Protein AF-A0A8S3S9W7-F1 (afdb_monomer)

Structure (mmCIF, N/CA/C/O backbone):
data_AF-A0A8S3S9W7-F1
#
_entry.id   AF-A0A8S3S9W7-F1
#
loop_
_atom_site.group_PDB
_atom_site.id
_atom_site.type_symbol
_atom_site.label_atom_id
_atom_site.label_alt_id
_atom_site.label_comp_id
_atom_site.label_asym_id
_atom_site.label_entity_id
_atom_site.label_seq_id
_atom_site.pdbx_PDB_ins_code
_atom_site.Cartn_x
_atom_site.Cartn_y
_atom_site.Cartn_z
_atom_site.occupancy
_atom_site.B_iso_or_equiv
_atom_site.auth_seq_id
_atom_site.auth_comp_id
_atom_site.auth_asym_id
_atom_site.auth_atom_id
_atom_site.pdbx_PDB_model_num
ATOM 1 N N . MET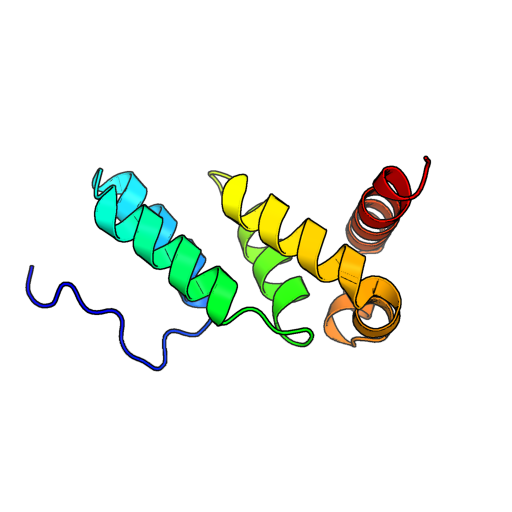 A 1 1 ? 15.311 -9.595 -21.723 1.00 53.75 1 MET A N 1
ATOM 2 C CA . MET A 1 1 ? 14.051 -8.968 -21.275 1.00 53.75 1 MET A CA 1
ATOM 3 C C . MET A 1 1 ? 12.911 -9.524 -22.115 1.00 53.75 1 MET A C 1
ATOM 5 O O . MET A 1 1 ? 12.717 -9.049 -23.222 1.00 53.75 1 MET A O 1
ATOM 9 N N . TYR A 1 2 ? 12.222 -10.569 -21.657 1.00 53.94 2 TYR A N 1
ATOM 10 C CA . TYR A 1 2 ? 11.073 -11.135 -22.370 1.00 53.94 2 TYR A CA 1
ATOM 11 C C . TYR A 1 2 ? 9.896 -11.253 -21.402 1.00 53.94 2 TYR A C 1
ATOM 13 O O . TYR A 1 2 ? 10.095 -11.648 -20.261 1.00 53.94 2 TYR A O 1
ATOM 21 N N . THR A 1 3 ? 8.713 -10.893 -21.910 1.00 49.41 3 THR A N 1
ATOM 22 C CA . THR A 1 3 ? 7.386 -10.796 -21.272 1.00 49.41 3 THR A CA 1
ATOM 23 C C . THR A 1 3 ? 7.127 -9.523 -20.451 1.00 49.41 3 THR A C 1
ATOM 25 O O . THR A 1 3 ? 7.256 -9.512 -19.234 1.00 49.41 3 THR A O 1
ATOM 28 N N . ASN A 1 4 ? 6.643 -8.463 -21.118 1.00 52.97 4 ASN A N 1
ATOM 29 C CA . ASN A 1 4 ? 5.925 -7.313 -20.525 1.00 52.97 4 ASN A CA 1
ATOM 30 C C . ASN A 1 4 ? 4.572 -7.736 -19.897 1.00 52.97 4 ASN A C 1
ATOM 32 O O . ASN A 1 4 ? 3.540 -7.113 -20.129 1.00 52.97 4 ASN A O 1
ATOM 36 N N . LYS A 1 5 ? 4.534 -8.856 -19.175 1.00 50.47 5 LYS A N 1
ATOM 37 C CA . LYS A 1 5 ? 3.325 -9.402 -18.559 1.00 50.47 5 LYS A CA 1
ATOM 38 C C . LYS A 1 5 ? 3.644 -9.741 -17.113 1.00 50.47 5 LYS A C 1
ATOM 40 O O . LYS A 1 5 ? 4.527 -10.559 -16.861 1.00 50.47 5 LYS A O 1
ATOM 45 N N . LEU A 1 6 ? 2.940 -9.102 -16.183 1.00 53.88 6 LEU A N 1
ATOM 46 C CA . LEU A 1 6 ? 2.952 -9.526 -14.789 1.00 53.88 6 LEU A CA 1
ATOM 47 C C . LEU A 1 6 ? 2.164 -10.842 -14.682 1.00 53.88 6 LEU A C 1
ATOM 49 O O . LEU A 1 6 ? 1.117 -10.973 -15.320 1.00 53.88 6 LEU A O 1
ATOM 53 N N . PRO A 1 7 ? 2.667 -11.852 -13.954 1.00 54.12 7 PRO A N 1
ATOM 54 C CA . PRO A 1 7 ? 1.915 -13.077 -13.723 1.00 54.12 7 PRO A CA 1
ATOM 55 C C . PRO A 1 7 ? 0.603 -12.758 -12.990 1.00 54.12 7 PRO A C 1
ATOM 57 O O . PRO A 1 7 ? 0.591 -11.957 -12.062 1.00 54.12 7 PRO A O 1
ATOM 60 N N . GLN A 1 8 ? -0.493 -13.424 -13.374 1.00 49.28 8 GLN A N 1
ATOM 61 C CA . GLN A 1 8 ? -1.845 -13.219 -12.813 1.00 49.28 8 GLN A CA 1
ATOM 62 C C . GLN A 1 8 ? -1.945 -13.466 -11.293 1.00 49.28 8 GLN A C 1
ATOM 64 O O . GLN A 1 8 ? -2.930 -13.087 -10.676 1.00 49.28 8 GLN A O 1
ATOM 69 N N . ASN A 1 9 ? -0.906 -14.052 -10.689 1.00 50.00 9 ASN A N 1
ATOM 70 C CA . ASN A 1 9 ? -0.763 -14.268 -9.249 1.00 50.00 9 ASN A CA 1
ATOM 71 C C . ASN A 1 9 ? 0.311 -13.361 -8.628 1.00 50.00 9 ASN A C 1
ATOM 73 O O . ASN A 1 9 ? 0.988 -13.756 -7.676 1.00 50.00 9 ASN A O 1
ATOM 77 N N . CYS A 1 10 ? 0.533 -12.166 -9.179 1.00 53.19 10 CYS A N 1
ATOM 78 C CA . CYS A 1 10 ? 1.336 -11.155 -8.506 1.00 53.19 10 CYS A CA 1
ATOM 79 C C . CYS A 1 10 ? 0.647 -10.791 -7.188 1.00 53.19 10 CYS A C 1
ATOM 81 O O . CYS A 1 10 ? -0.300 -10.012 -7.160 1.00 53.19 10 CYS A O 1
ATOM 83 N N . GLN A 1 11 ? 1.131 -11.382 -6.093 1.00 62.84 11 GLN A N 1
ATOM 84 C CA . GLN A 1 11 ? 0.724 -11.015 -4.743 1.00 62.84 11 GLN A CA 1
ATOM 85 C C . GLN A 1 11 ? 0.856 -9.496 -4.604 1.00 62.84 11 GLN A C 1
ATOM 87 O O . GLN A 1 11 ? 1.860 -8.921 -5.033 1.00 62.84 11 GLN A O 1
ATOM 92 N N . SER A 1 12 ? -0.145 -8.847 -4.014 1.00 66.06 12 SER A N 1
ATOM 93 C CA . SER A 1 12 ? -0.192 -7.389 -3.850 1.00 66.06 12 SER A CA 1
ATOM 94 C C . SER A 1 12 ? 1.064 -6.829 -3.161 1.00 66.06 12 SER A C 1
ATOM 96 O O . SER A 1 12 ? 1.483 -5.719 -3.460 1.00 66.06 12 SER A O 1
ATOM 98 N N . GLN A 1 13 ? 1.751 -7.638 -2.349 1.00 69.38 13 GLN A N 1
ATOM 99 C CA . GLN A 1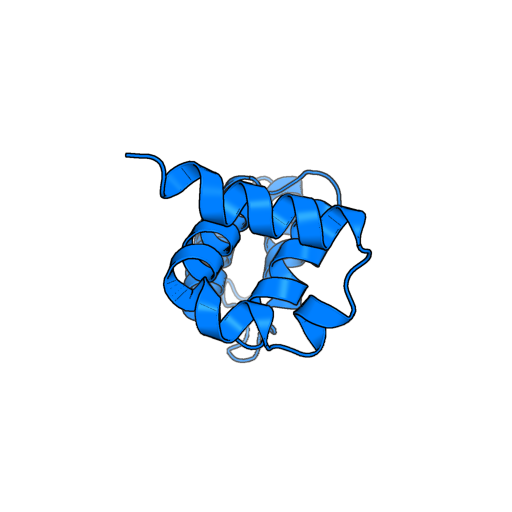 13 ? 3.042 -7.334 -1.711 1.00 69.38 13 GLN A CA 1
ATOM 100 C C . GLN A 1 13 ? 4.245 -7.260 -2.686 1.00 69.38 13 GLN A C 1
ATOM 102 O O . GLN A 1 13 ? 5.269 -6.634 -2.403 1.00 69.38 13 GLN A O 1
ATOM 107 N N . ILE A 1 14 ? 4.167 -7.899 -3.858 1.00 77.19 14 ILE A N 1
ATOM 108 C CA . ILE A 1 14 ? 5.239 -7.917 -4.870 1.00 77.19 14 ILE A CA 1
ATOM 109 C C . ILE A 1 14 ? 5.164 -6.678 -5.769 1.00 77.19 14 ILE A C 1
ATOM 111 O O . ILE A 1 14 ? 6.195 -6.190 -6.235 1.00 77.19 14 ILE A O 1
ATOM 115 N N . LEU A 1 15 ? 3.969 -6.129 -5.989 1.00 80.19 15 LEU A N 1
ATOM 116 C CA . LEU A 1 15 ? 3.751 -4.990 -6.884 1.00 80.19 15 LEU A CA 1
ATOM 117 C C . LEU A 1 15 ? 4.506 -3.712 -6.453 1.00 80.19 15 LEU A C 1
ATOM 119 O O . LEU A 1 15 ? 5.116 -3.088 -7.323 1.00 80.19 15 LEU A O 1
ATOM 123 N N . PRO A 1 16 ? 4.623 -3.362 -5.153 1.00 80.06 16 PRO A N 1
ATOM 124 C CA . PRO A 1 16 ? 5.518 -2.294 -4.702 1.00 80.06 16 PRO A CA 1
ATOM 125 C C . PRO A 1 16 ? 6.993 -2.543 -5.060 1.00 80.06 16 PRO A C 1
ATOM 127 O O . PRO A 1 16 ? 7.717 -1.618 -5.430 1.00 80.06 16 PRO A O 1
ATOM 130 N N . LYS A 1 17 ? 7.461 -3.798 -5.004 1.00 81.44 17 LYS A N 1
ATOM 131 C CA . LYS A 1 17 ? 8.842 -4.166 -5.379 1.00 81.44 17 LYS A CA 1
ATOM 132 C C . LYS A 1 17 ? 9.058 -4.070 -6.888 1.00 81.44 17 LYS A C 1
ATOM 134 O O . LYS A 1 17 ? 10.102 -3.584 -7.327 1.00 81.44 17 LYS A O 1
ATOM 139 N N . VAL A 1 18 ? 8.068 -4.487 -7.676 1.00 82.19 18 VAL A N 1
ATOM 140 C CA . VAL A 1 18 ? 8.059 -4.312 -9.135 1.00 82.19 18 VAL A CA 1
ATOM 141 C C . VAL A 1 18 ? 8.106 -2.831 -9.480 1.00 82.19 18 VAL A C 1
ATOM 143 O O . VAL A 1 18 ? 8.922 -2.446 -10.310 1.00 82.19 18 VAL A O 1
ATOM 146 N N . TRP A 1 19 ? 7.316 -1.998 -8.800 1.00 86.94 19 TRP A N 1
ATOM 147 C CA . TRP A 1 19 ? 7.327 -0.553 -9.008 1.00 86.94 19 TRP A CA 1
ATOM 1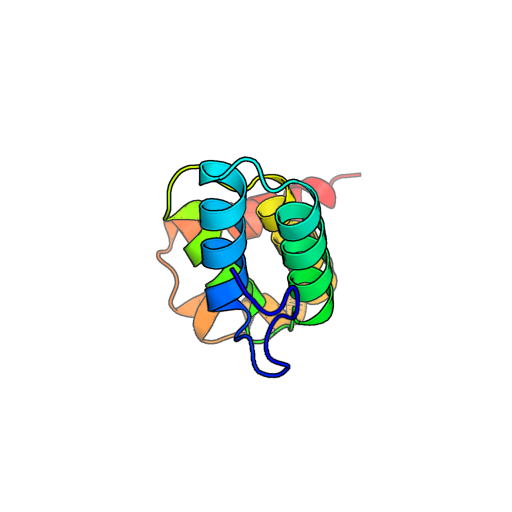48 C C . TRP A 1 19 ? 8.710 0.050 -8.744 1.00 86.94 19 TRP A C 1
ATOM 150 O O . TRP A 1 19 ? 9.241 0.743 -9.606 1.00 86.94 19 TRP A O 1
ATOM 160 N N . ARG A 1 20 ? 9.352 -0.276 -7.612 1.00 83.50 20 ARG A N 1
ATOM 161 C CA . ARG A 1 20 ? 10.709 0.221 -7.295 1.00 83.50 20 ARG A CA 1
ATOM 162 C C . ARG A 1 20 ? 11.752 -0.260 -8.302 1.00 83.50 20 ARG A C 1
ATOM 164 O O . ARG A 1 20 ? 12.675 0.470 -8.650 1.00 83.50 20 ARG A O 1
ATOM 171 N N . THR A 1 21 ? 11.606 -1.491 -8.784 1.00 84.31 21 THR A N 1
ATOM 172 C CA . THR A 1 21 ? 12.489 -2.035 -9.821 1.00 84.31 21 THR A CA 1
ATOM 173 C C . THR A 1 21 ? 12.276 -1.298 -11.142 1.00 84.31 21 THR A C 1
ATOM 175 O O . THR A 1 21 ? 13.244 -0.886 -11.772 1.00 84.31 21 THR A O 1
ATOM 178 N N . ALA A 1 22 ? 11.024 -1.065 -11.535 1.00 85.69 22 ALA A N 1
ATOM 179 C CA . ALA A 1 22 ? 10.679 -0.291 -12.719 1.00 85.69 22 ALA A CA 1
ATOM 180 C C . ALA A 1 22 ? 11.214 1.143 -12.633 1.00 85.69 22 ALA A C 1
ATOM 182 O O . ALA A 1 22 ? 11.750 1.641 -13.617 1.00 85.69 22 ALA A O 1
ATOM 183 N N . ASP A 1 23 ? 11.141 1.772 -11.460 1.00 85.31 23 ASP A N 1
ATOM 184 C CA . ASP A 1 23 ? 11.705 3.100 -11.228 1.00 85.31 23 ASP A CA 1
ATOM 185 C C . ASP A 1 23 ? 13.228 3.118 -11.388 1.00 85.31 23 ASP A C 1
ATOM 187 O O . ASP A 1 23 ? 13.764 3.940 -12.126 1.00 85.31 23 ASP A O 1
ATOM 191 N N . ARG A 1 24 ? 13.923 2.128 -10.815 1.00 86.19 24 ARG A N 1
ATOM 192 C CA . ARG A 1 24 ? 15.380 1.978 -10.950 1.00 86.19 24 ARG A CA 1
ATOM 193 C C . ARG A 1 24 ? 15.847 1.831 -12.404 1.00 86.19 24 ARG A C 1
ATOM 195 O O . ARG A 1 24 ? 16.962 2.235 -12.721 1.00 86.19 24 ARG A O 1
ATOM 202 N N . PHE A 1 25 ? 15.032 1.226 -13.265 1.00 86.94 25 PHE A N 1
ATOM 203 C CA . PHE A 1 25 ? 15.333 1.035 -14.688 1.00 86.94 25 PHE A CA 1
ATOM 204 C C . PHE A 1 25 ? 14.648 2.069 -15.600 1.00 86.94 25 PHE A C 1
ATOM 206 O O . PHE A 1 25 ? 14.681 1.904 -16.818 1.00 86.94 25 PHE A O 1
ATOM 213 N N . SER A 1 26 ? 14.026 3.113 -15.036 1.00 85.50 26 SER A N 1
ATOM 214 C CA . SER A 1 26 ? 13.270 4.140 -15.771 1.00 85.50 26 SER A CA 1
ATOM 215 C C . SER A 1 26 ? 12.208 3.563 -16.723 1.00 85.50 26 SER A C 1
ATOM 217 O O . SER A 1 26 ? 12.004 4.043 -17.835 1.00 85.50 26 SER A O 1
ATOM 219 N N . LEU A 1 27 ? 11.527 2.497 -16.295 1.00 85.88 27 LEU A N 1
ATOM 220 C CA . LEU A 1 27 ? 10.464 1.823 -17.042 1.00 85.88 27 LEU A CA 1
ATOM 221 C C . LEU A 1 27 ? 9.093 2.400 -16.659 1.00 85.88 27 LEU A C 1
ATOM 223 O O . LEU A 1 27 ? 8.324 1.783 -15.918 1.00 85.88 27 LEU A O 1
ATOM 227 N N . ASP A 1 28 ? 8.764 3.583 -17.175 1.00 83.94 28 ASP A N 1
ATOM 228 C CA . ASP A 1 28 ? 7.546 4.323 -16.796 1.00 83.94 28 ASP A CA 1
ATOM 229 C C . ASP A 1 28 ? 6.233 3.577 -17.091 1.00 83.94 28 ASP A C 1
ATOM 231 O O . ASP A 1 28 ? 5.279 3.638 -16.307 1.00 83.94 28 ASP A O 1
ATOM 235 N N . GLY A 1 29 ? 6.196 2.794 -18.173 1.00 82.81 29 GLY A N 1
ATOM 236 C CA . GLY A 1 29 ? 5.045 1.942 -18.490 1.00 82.81 29 GLY A CA 1
ATOM 237 C C . GLY A 1 29 ? 4.814 0.853 -17.440 1.00 82.81 29 GLY A C 1
ATOM 238 O O . GLY A 1 29 ? 3.678 0.597 -17.048 1.00 82.81 29 GLY A O 1
ATOM 239 N N . LEU A 1 30 ? 5.892 0.259 -16.919 1.00 82.62 30 LEU A N 1
ATOM 240 C CA . LEU A 1 30 ? 5.809 -0.783 -15.896 1.00 82.62 30 LEU A CA 1
ATOM 241 C C . LEU A 1 30 ? 5.462 -0.199 -14.519 1.00 82.62 30 LEU A C 1
ATOM 243 O O . LEU A 1 30 ? 4.729 -0.835 -13.767 1.00 82.62 30 LEU A O 1
ATOM 247 N N . LYS A 1 31 ? 5.912 1.027 -14.214 1.00 83.81 31 LYS A N 1
ATOM 248 C CA . LYS A 1 31 ? 5.478 1.770 -13.017 1.00 83.81 31 LYS A CA 1
ATOM 249 C C . LYS A 1 31 ? 3.967 1.987 -13.010 1.00 83.81 31 LYS A C 1
ATOM 251 O O . LYS A 1 31 ? 3.306 1.687 -12.019 1.00 83.81 31 LYS A O 1
ATOM 256 N N . SER A 1 32 ? 3.427 2.470 -14.127 1.00 83.88 32 SER A N 1
ATOM 257 C CA . SER A 1 32 ? 1.992 2.743 -14.268 1.00 83.88 32 SER A CA 1
ATOM 258 C C . SER A 1 32 ? 1.165 1.460 -14.169 1.00 83.88 32 SER A C 1
ATOM 260 O O . SER A 1 32 ? 0.159 1.421 -13.465 1.00 83.88 32 SER A O 1
ATOM 262 N N . LEU A 1 33 ? 1.636 0.384 -14.806 1.00 83.62 33 LEU A N 1
ATOM 263 C CA . LEU A 1 33 ? 0.982 -0.922 -14.770 1.00 83.62 33 LEU A CA 1
ATOM 264 C C . LEU A 1 33 ? 1.006 -1.524 -13.357 1.00 83.62 33 LEU A C 1
ATOM 266 O O . LEU A 1 33 ? -0.016 -2.007 -12.889 1.00 83.62 33 LEU A O 1
ATOM 270 N N . ALA A 1 34 ? 2.125 -1.422 -12.634 1.00 84.12 34 ALA A N 1
ATOM 271 C CA . ALA A 1 34 ? 2.216 -1.898 -11.253 1.00 84.12 34 ALA A CA 1
ATOM 272 C C . ALA A 1 34 ? 1.255 -1.158 -10.305 1.00 84.12 34 ALA A C 1
ATOM 274 O O . ALA A 1 34 ? 0.671 -1.792 -9.431 1.00 84.12 34 ALA A O 1
ATOM 275 N N . ILE A 1 35 ? 1.061 0.156 -10.485 1.00 85.00 35 ILE A N 1
ATOM 276 C CA . ILE A 1 35 ? 0.072 0.925 -9.708 1.00 85.00 35 ILE A CA 1
ATOM 277 C C . ILE A 1 35 ? -1.349 0.474 -10.050 1.00 85.00 35 ILE A C 1
ATOM 279 O O . ILE A 1 35 ? -2.140 0.232 -9.142 1.00 85.00 35 ILE A O 1
ATOM 283 N N . PHE A 1 36 ? -1.667 0.348 -11.340 1.00 85.44 36 PHE A N 1
ATOM 284 C CA . PHE A 1 36 ? -2.993 -0.061 -11.799 1.00 85.44 36 PHE A CA 1
ATOM 285 C C . PHE A 1 36 ? -3.368 -1.453 -11.273 1.00 85.44 36 PHE A C 1
ATOM 287 O O . PHE A 1 36 ? -4.405 -1.620 -10.631 1.00 85.44 36 PHE A O 1
ATOM 294 N N . GLU A 1 37 ? -2.478 -2.429 -11.445 1.00 84.19 37 GLU A N 1
ATOM 295 C CA . GLU A 1 37 ? -2.678 -3.786 -10.934 1.00 84.19 37 GLU A CA 1
ATOM 296 C C . GLU A 1 37 ? -2.822 -3.778 -9.412 1.00 84.19 37 GLU A C 1
ATOM 298 O O . GLU A 1 37 ? -3.731 -4.411 -8.879 1.00 84.19 37 GLU A O 1
ATOM 303 N N . LEU A 1 38 ? -2.005 -2.992 -8.700 1.00 84.75 38 LEU A N 1
ATOM 304 C CA . LEU A 1 38 ? -2.090 -2.915 -7.245 1.00 84.75 38 LEU A CA 1
ATOM 305 C C . LEU A 1 38 ? -3.418 -2.320 -6.781 1.00 84.75 38 LEU A C 1
ATOM 307 O O . LEU A 1 38 ? -4.010 -2.847 -5.845 1.00 84.75 38 LEU A O 1
ATOM 311 N N . SER A 1 39 ? -3.907 -1.270 -7.445 1.00 82.81 39 SER A N 1
ATOM 312 C CA . SER A 1 39 ? -5.223 -0.706 -7.136 1.00 82.81 39 SER A CA 1
ATOM 313 C C . SER A 1 39 ? -6.360 -1.697 -7.384 1.00 82.81 39 SER A C 1
ATOM 315 O O . SER A 1 39 ? -7.326 -1.702 -6.630 1.00 82.81 39 SER A O 1
ATOM 317 N N . SER A 1 40 ? -6.230 -2.572 -8.386 1.00 83.50 40 SER A N 1
ATOM 318 C CA . SER A 1 40 ? -7.238 -3.593 -8.696 1.00 83.50 40 SER A CA 1
ATOM 319 C C . SER A 1 40 ? -7.167 -4.823 -7.780 1.00 83.50 40 SER A C 1
ATOM 321 O O . SER A 1 40 ? -8.179 -5.474 -7.537 1.00 83.50 40 SER A O 1
ATOM 323 N N . ALA A 1 41 ? -5.980 -5.121 -7.245 1.00 82.94 41 ALA A N 1
ATOM 324 C CA . ALA A 1 41 ? -5.718 -6.237 -6.339 1.00 82.94 41 ALA A CA 1
ATOM 325 C C . ALA A 1 41 ? -5.823 -5.845 -4.854 1.00 82.94 41 ALA A C 1
ATOM 327 O O . ALA A 1 41 ? -5.603 -6.684 -3.970 1.00 82.94 41 ALA A O 1
ATOM 328 N N . LEU A 1 42 ? -6.115 -4.574 -4.562 1.00 83.81 42 LEU A N 1
ATOM 329 C CA . LEU A 1 42 ? -6.287 -4.076 -3.206 1.00 83.81 42 LEU A CA 1
ATOM 330 C C . LEU A 1 42 ? -7.576 -4.643 -2.609 1.00 83.81 42 LEU A C 1
ATOM 332 O O . LEU A 1 42 ? -8.652 -4.571 -3.199 1.00 83.81 42 LEU A O 1
ATOM 336 N N . THR A 1 43 ? -7.465 -5.205 -1.415 1.00 86.06 43 THR A N 1
ATOM 337 C CA . THR A 1 43 ? -8.588 -5.754 -0.661 1.00 86.06 43 THR A CA 1
ATOM 338 C C . THR A 1 43 ? -8.486 -5.311 0.786 1.00 86.06 43 THR A C 1
ATOM 340 O O . THR A 1 43 ? -7.402 -5.000 1.281 1.00 86.06 43 THR A O 1
ATOM 343 N N . ILE A 1 44 ? -9.608 -5.356 1.500 1.00 83.75 44 ILE A N 1
ATOM 344 C CA . ILE A 1 44 ? -9.664 -5.063 2.936 1.00 83.75 44 ILE A CA 1
ATOM 345 C C . ILE A 1 44 ? -8.612 -5.884 3.699 1.00 83.75 44 ILE A C 1
ATOM 347 O O . ILE A 1 44 ? -7.918 -5.347 4.550 1.00 83.75 44 ILE A O 1
ATOM 351 N N . GLN A 1 45 ? -8.402 -7.152 3.336 1.00 82.19 45 GLN A N 1
ATOM 352 C CA . GLN A 1 45 ? -7.459 -8.033 4.034 1.00 82.19 45 GLN A CA 1
ATOM 353 C C . GLN A 1 45 ? -5.983 -7.684 3.798 1.00 82.19 45 GLN A C 1
ATOM 355 O O . GLN A 1 45 ? -5.164 -7.942 4.675 1.00 82.19 45 GLN A O 1
ATOM 360 N N . ASN A 1 46 ? -5.636 -7.106 2.642 1.00 84.38 46 ASN A N 1
ATOM 361 C CA . ASN A 1 46 ? -4.240 -6.877 2.255 1.00 84.38 46 ASN A CA 1
ATOM 362 C C . ASN A 1 46 ? -3.804 -5.403 2.300 1.00 84.38 46 ASN A C 1
ATOM 364 O O . ASN A 1 46 ? -2.605 -5.134 2.311 1.00 84.38 46 ASN A O 1
ATOM 368 N N . VAL A 1 47 ? -4.741 -4.449 2.347 1.00 87.00 47 VAL A N 1
ATOM 369 C CA . VAL A 1 47 ? -4.428 -3.016 2.236 1.00 87.00 47 VAL A CA 1
ATOM 370 C C . VAL A 1 47 ? -3.493 -2.529 3.342 1.00 87.00 47 VAL A C 1
ATOM 372 O O . VAL A 1 47 ? -2.596 -1.729 3.084 1.00 87.00 47 VAL A O 1
ATOM 375 N N . VAL A 1 48 ? -3.660 -3.049 4.561 1.00 85.62 48 VAL A N 1
ATOM 376 C CA . VAL A 1 48 ? -2.834 -2.674 5.715 1.00 85.62 48 VAL A CA 1
ATOM 377 C C . VAL A 1 48 ? -1.391 -3.139 5.522 1.00 85.62 48 VAL A C 1
ATOM 379 O O . VAL A 1 48 ? -0.461 -2.365 5.725 1.00 85.62 48 VAL A O 1
ATOM 382 N N . GLU A 1 49 ? -1.199 -4.379 5.072 1.00 85.44 49 GLU A N 1
ATOM 383 C CA . GLU A 1 49 ? 0.129 -4.943 4.813 1.00 85.44 49 GLU A CA 1
ATOM 384 C C . GLU A 1 49 ? 0.831 -4.209 3.667 1.00 85.44 49 GLU A C 1
ATOM 386 O O . GLU A 1 49 ? 1.992 -3.828 3.792 1.00 85.44 49 GLU A O 1
ATOM 391 N N . VAL A 1 50 ? 0.103 -3.931 2.578 1.00 85.94 50 VAL A N 1
ATOM 392 C CA . VAL A 1 50 ? 0.621 -3.169 1.433 1.00 85.94 50 VAL A CA 1
ATOM 393 C C . VAL A 1 50 ? 1.023 -1.756 1.855 1.00 85.94 50 VAL A C 1
ATOM 395 O O . VAL A 1 50 ? 2.086 -1.280 1.457 1.00 85.94 50 VAL A O 1
ATOM 398 N N . TYR A 1 51 ? 0.206 -1.082 2.669 1.00 87.06 51 TYR A N 1
ATOM 399 C CA . TYR A 1 51 ? 0.534 0.244 3.186 1.00 87.06 51 TYR A CA 1
ATOM 400 C C . TYR A 1 51 ? 1.831 0.211 3.995 1.00 87.06 51 TYR A C 1
ATOM 402 O O . TYR A 1 51 ? 2.732 1.006 3.723 1.00 87.06 51 TYR A O 1
ATOM 410 N N . VAL A 1 52 ? 1.954 -0.738 4.932 1.00 85.31 52 VAL A N 1
ATOM 411 C CA . VAL A 1 52 ? 3.163 -0.922 5.748 1.00 85.31 52 VAL A CA 1
ATOM 412 C C . VAL A 1 52 ? 4.386 -1.172 4.864 1.00 85.31 52 VAL A C 1
ATOM 414 O O . VAL A 1 52 ? 5.377 -0.459 4.991 1.00 85.31 52 VAL A O 1
ATOM 417 N N . ASP A 1 53 ? 4.308 -2.084 3.895 1.00 84.62 53 ASP A N 1
ATOM 418 C CA . ASP A 1 53 ? 5.410 -2.385 2.966 1.00 84.62 53 ASP A CA 1
ATOM 419 C C . ASP A 1 53 ? 5.864 -1.168 2.135 1.00 84.62 53 ASP A C 1
ATOM 421 O O . ASP A 1 53 ? 7.040 -1.030 1.755 1.00 84.62 53 ASP A O 1
ATOM 425 N N . VAL A 1 54 ? 4.933 -0.266 1.825 1.00 86.19 54 VAL A N 1
ATOM 426 C CA . VAL A 1 54 ? 5.209 0.959 1.069 1.00 86.19 54 VAL A CA 1
ATOM 427 C C . VAL A 1 54 ? 5.890 2.003 1.947 1.00 86.19 54 VAL A C 1
ATOM 429 O O . VAL A 1 54 ? 6.862 2.606 1.491 1.00 86.19 54 VAL A O 1
ATOM 432 N N . ILE A 1 55 ? 5.437 2.195 3.191 1.00 85.12 55 ILE A N 1
ATOM 433 C CA . ILE A 1 55 ? 6.034 3.177 4.114 1.00 85.12 55 ILE A CA 1
ATOM 434 C C . ILE A 1 55 ? 7.343 2.686 4.744 1.00 85.12 55 ILE A C 1
ATOM 436 O O . ILE A 1 55 ? 8.211 3.495 5.058 1.00 85.12 55 ILE A O 1
ATOM 440 N N . SER A 1 56 ? 7.516 1.372 4.911 1.00 84.00 56 SER A N 1
ATOM 441 C CA . SER A 1 56 ? 8.703 0.778 5.536 1.00 84.00 56 SER A CA 1
ATOM 442 C C . SER A 1 56 ? 9.912 0.701 4.605 1.00 84.00 56 SER A C 1
ATOM 444 O O . SER A 1 56 ? 11.017 0.434 5.074 1.00 84.00 56 SER A O 1
ATOM 446 N N . ALA A 1 57 ? 9.748 0.930 3.299 1.00 80.69 57 ALA A N 1
ATOM 447 C CA . ALA A 1 57 ? 10.853 0.850 2.351 1.00 80.69 57 ALA A CA 1
ATOM 448 C C . ALA A 1 57 ? 10.971 2.094 1.460 1.00 80.69 57 ALA A C 1
ATOM 450 O O . ALA A 1 57 ? 9.993 2.611 0.921 1.00 80.69 57 ALA A O 1
ATOM 451 N N . LEU A 1 58 ? 12.215 2.553 1.293 1.00 76.69 58 LEU A N 1
ATOM 452 C CA . LEU A 1 58 ? 12.566 3.756 0.542 1.00 76.69 58 LEU A CA 1
ATOM 453 C C . LEU A 1 58 ? 12.925 3.421 -0.922 1.00 76.69 58 LEU A C 1
ATOM 455 O O . LEU A 1 58 ? 13.576 2.400 -1.162 1.00 76.69 58 LEU A O 1
ATOM 459 N N . PRO A 1 59 ? 12.550 4.265 -1.903 1.00 82.31 59 PRO A N 1
ATOM 460 C CA . PRO A 1 59 ? 11.726 5.468 -1.756 1.00 82.31 59 PRO A CA 1
ATOM 461 C C . PRO A 1 59 ? 10.255 5.137 -1.446 1.00 82.31 59 PRO A C 1
ATOM 463 O O . PRO A 1 59 ? 9.732 4.112 -1.900 1.00 82.31 59 PRO A O 1
ATOM 466 N N . ILE A 1 60 ? 9.606 6.014 -0.667 1.00 83.25 60 ILE A N 1
ATOM 467 C CA . ILE A 1 60 ? 8.170 5.914 -0.370 1.00 83.25 60 ILE A CA 1
ATOM 468 C C . ILE A 1 60 ? 7.401 6.197 -1.657 1.00 83.25 60 ILE A C 1
ATOM 470 O O . ILE A 1 60 ? 7.600 7.222 -2.30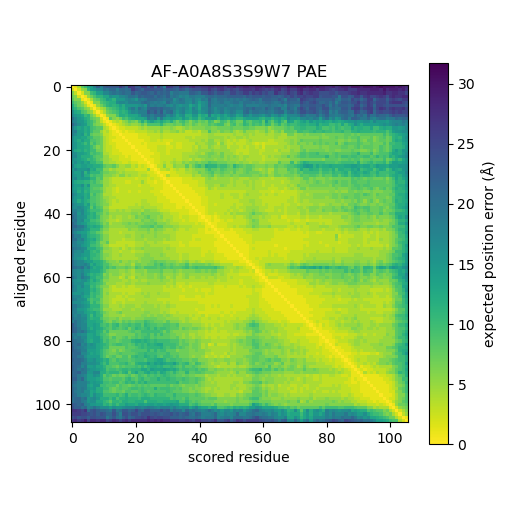9 1.00 83.25 60 ILE A O 1
ATOM 474 N N . ILE A 1 61 ? 6.511 5.278 -2.018 1.00 86.12 61 ILE A N 1
ATOM 475 C CA . ILE A 1 61 ? 5.705 5.383 -3.232 1.00 86.12 61 ILE A CA 1
ATOM 476 C C . ILE A 1 61 ? 4.423 6.141 -2.883 1.00 86.12 61 ILE A C 1
ATOM 478 O O . ILE A 1 61 ? 3.398 5.530 -2.581 1.00 86.12 61 ILE A O 1
ATOM 482 N N . GLU A 1 62 ? 4.488 7.476 -2.898 1.00 84.25 62 GLU A N 1
ATOM 483 C CA . GLU A 1 62 ? 3.378 8.344 -2.465 1.00 84.25 62 GLU A CA 1
ATOM 484 C C . GLU A 1 62 ? 2.058 8.013 -3.180 1.00 84.25 62 GLU A C 1
ATOM 486 O O . GLU A 1 62 ? 1.021 7.934 -2.533 1.00 84.25 62 GLU A O 1
ATOM 491 N N . SER A 1 63 ? 2.083 7.691 -4.479 1.00 84.81 63 SER A N 1
ATOM 492 C CA . SER A 1 63 ? 0.872 7.307 -5.223 1.00 84.81 63 SER A CA 1
ATOM 493 C C . SER A 1 63 ? 0.176 6.077 -4.633 1.00 84.81 63 SER A C 1
ATOM 495 O O . SER A 1 63 ? -1.042 6.064 -4.486 1.00 84.81 63 SER A O 1
ATOM 497 N N . ILE A 1 64 ? 0.944 5.046 -4.269 1.00 85.75 64 ILE A N 1
ATOM 498 C CA . ILE A 1 64 ? 0.399 3.809 -3.696 1.00 85.75 64 ILE A CA 1
ATOM 499 C C . ILE A 1 64 ? -0.073 4.054 -2.266 1.00 85.75 64 ILE A C 1
ATOM 501 O O . ILE A 1 64 ? -1.150 3.601 -1.884 1.00 85.75 64 ILE A O 1
ATOM 505 N N . LYS A 1 65 ? 0.717 4.794 -1.487 1.00 87.12 65 LYS A N 1
ATOM 506 C CA . LYS A 1 65 ? 0.370 5.197 -0.125 1.00 87.12 65 LYS A CA 1
ATOM 507 C C . LYS A 1 65 ? -0.973 5.927 -0.099 1.00 87.12 65 LYS A C 1
ATOM 509 O O . LYS A 1 65 ? -1.849 5.519 0.653 1.00 87.12 65 LYS A O 1
ATOM 514 N N . THR A 1 66 ? -1.177 6.917 -0.969 1.00 87.31 66 THR A N 1
ATOM 515 C CA . THR A 1 66 ? -2.449 7.647 -1.073 1.00 87.31 66 THR A CA 1
ATOM 516 C C . THR A 1 66 ? -3.613 6.739 -1.479 1.00 87.31 66 THR A C 1
ATOM 518 O O . THR A 1 66 ? -4.703 6.876 -0.930 1.00 87.31 66 THR A O 1
ATOM 521 N N . ILE A 1 67 ? -3.408 5.791 -2.402 1.00 87.75 67 ILE A N 1
ATOM 522 C CA . ILE A 1 67 ? -4.445 4.810 -2.776 1.00 87.75 67 ILE A CA 1
ATOM 523 C C . ILE A 1 67 ? -4.837 3.952 -1.567 1.00 87.75 67 ILE A C 1
ATOM 525 O O . ILE A 1 67 ? -6.024 3.785 -1.298 1.00 87.75 67 ILE A O 1
ATOM 529 N N . CYS A 1 68 ? -3.854 3.453 -0.813 1.00 88.12 68 CYS A N 1
ATOM 530 C CA . CYS A 1 68 ? -4.107 2.648 0.380 1.00 88.12 68 CYS A CA 1
ATOM 531 C C . CYS A 1 68 ? -4.810 3.464 1.472 1.00 88.12 68 CYS A C 1
ATOM 533 O O . CYS A 1 68 ? -5.770 2.983 2.063 1.00 88.12 68 CYS A O 1
ATOM 535 N N . GLU A 1 69 ? -4.366 4.699 1.723 1.00 87.88 69 GLU A N 1
ATOM 536 C CA . GLU A 1 69 ? -4.992 5.611 2.690 1.00 87.88 69 GLU A CA 1
ATOM 537 C C . GLU A 1 69 ? -6.459 5.880 2.335 1.00 87.88 69 GLU A C 1
ATOM 539 O O . GLU A 1 69 ? -7.324 5.732 3.196 1.00 87.88 69 GLU A O 1
ATOM 544 N N . ASN A 1 70 ? -6.758 6.196 1.069 1.00 88.06 70 ASN A N 1
ATOM 545 C CA . ASN A 1 70 ? -8.132 6.420 0.615 1.00 88.06 70 ASN A CA 1
ATOM 546 C C . ASN A 1 70 ? -8.991 5.153 0.766 1.00 88.06 70 ASN A C 1
ATOM 548 O O . ASN A 1 70 ? -10.097 5.224 1.293 1.00 88.06 70 ASN A O 1
ATOM 552 N N . TYR A 1 71 ? -8.473 3.986 0.370 1.00 88.25 71 TYR A N 1
ATOM 553 C CA . TYR A 1 71 ? -9.209 2.726 0.484 1.00 88.25 71 TYR A CA 1
ATOM 554 C C . TYR A 1 71 ? -9.507 2.364 1.944 1.00 88.25 71 TYR A C 1
ATOM 556 O O . TYR A 1 71 ? -10.616 1.941 2.277 1.00 88.25 71 TYR A O 1
ATOM 564 N N . MET A 1 72 ? -8.524 2.541 2.834 1.00 87.50 72 MET A N 1
ATOM 565 C CA . MET A 1 72 ? -8.721 2.296 4.260 1.00 87.50 72 MET A CA 1
ATOM 566 C C . MET A 1 72 ? -9.690 3.293 4.885 1.00 87.50 72 MET A C 1
ATOM 568 O O . MET A 1 72 ? -10.439 2.917 5.778 1.00 87.50 72 MET A O 1
ATOM 572 N N . GLN A 1 73 ? -9.703 4.539 4.413 1.00 86.25 73 GLN A N 1
ATOM 573 C CA . GLN A 1 73 ? -10.658 5.539 4.866 1.00 86.25 73 GLN A CA 1
ATOM 574 C C . GLN A 1 73 ? -12.096 5.161 4.479 1.00 86.25 73 GLN A C 1
ATOM 576 O O . GLN A 1 73 ? -12.984 5.210 5.328 1.00 86.25 73 GLN A O 1
ATOM 581 N N . GLU A 1 74 ? -12.329 4.748 3.231 1.00 86.88 74 GLU A N 1
ATOM 582 C CA . GLU A 1 74 ? -13.653 4.311 2.759 1.00 86.88 74 GLU A CA 1
ATOM 583 C C . GLU A 1 74 ? -14.158 3.067 3.503 1.00 86.88 74 GLU A C 1
ATOM 585 O O . GLU A 1 74 ? -15.353 2.937 3.761 1.00 86.88 74 GLU A O 1
ATOM 590 N N . ASN A 1 75 ? -13.243 2.184 3.912 1.00 86.44 75 ASN A N 1
ATOM 591 C CA . ASN A 1 75 ? -13.554 0.914 4.572 1.00 86.44 75 ASN A CA 1
ATOM 592 C C . ASN A 1 75 ? -13.145 0.898 6.055 1.00 86.44 75 ASN A C 1
ATOM 594 O O . ASN A 1 75 ? -12.914 -0.169 6.630 1.00 86.44 75 ASN A O 1
ATOM 598 N N . MET A 1 76 ? -13.055 2.069 6.699 1.00 82.81 76 MET A N 1
ATOM 599 C CA . MET A 1 76 ? -12.458 2.220 8.035 1.00 82.81 76 MET A CA 1
ATOM 600 C C . MET A 1 76 ? -13.085 1.280 9.069 1.00 82.81 76 MET A C 1
ATOM 602 O O . MET A 1 76 ? -12.366 0.650 9.841 1.00 82.81 76 MET A O 1
ATOM 606 N N . ALA A 1 77 ? -14.414 1.143 9.063 1.00 84.19 77 ALA A N 1
ATOM 607 C CA . ALA A 1 77 ? -15.148 0.303 10.011 1.00 84.19 77 ALA A CA 1
ATOM 608 C C . ALA A 1 77 ? -14.750 -1.183 9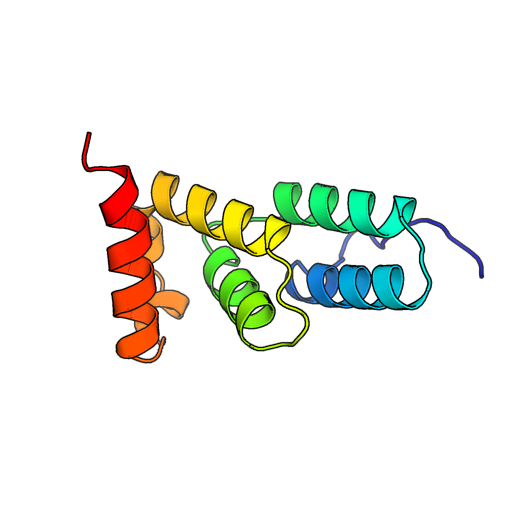.949 1.00 84.19 77 ALA A C 1
ATOM 610 O O . ALA A 1 77 ? -14.812 -1.879 10.965 1.00 84.19 77 ALA A O 1
ATOM 611 N N . GLU A 1 78 ? -14.341 -1.659 8.774 1.00 85.50 78 GLU A N 1
ATOM 612 C CA . GLU A 1 78 ? -13.885 -3.030 8.558 1.00 85.50 78 GLU A CA 1
ATOM 613 C C . GLU A 1 78 ? -12.381 -3.152 8.802 1.00 85.50 78 GLU A C 1
ATOM 615 O O . GLU A 1 78 ? -11.945 -4.082 9.478 1.00 85.50 78 GLU A O 1
ATOM 620 N N . VAL A 1 79 ? -11.596 -2.169 8.348 1.00 84.88 79 VAL A N 1
ATOM 621 C CA . VAL A 1 79 ? -10.132 -2.161 8.479 1.00 84.88 79 VAL A CA 1
ATOM 622 C C . VAL A 1 79 ? -9.682 -2.150 9.938 1.00 84.88 79 VAL A C 1
ATOM 624 O O . VAL A 1 79 ? -8.800 -2.923 10.304 1.00 84.88 79 VAL A O 1
ATOM 627 N N . VAL A 1 80 ? -10.318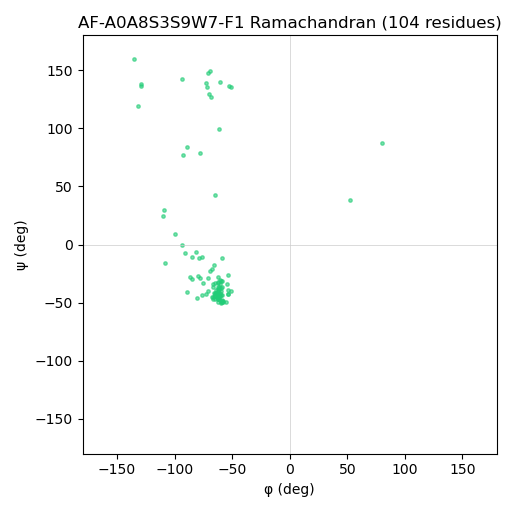 -1.356 10.807 1.00 84.62 80 VAL A N 1
ATOM 628 C CA . VAL A 1 80 ? -9.947 -1.293 12.238 1.00 84.62 80 VAL A CA 1
ATOM 629 C C . VAL A 1 80 ? -10.210 -2.597 12.997 1.00 84.62 80 VAL A C 1
ATOM 631 O O . VAL A 1 80 ? -9.678 -2.794 14.087 1.00 84.62 80 VAL A O 1
ATOM 634 N N . ARG A 1 81 ? -11.036 -3.491 12.438 1.00 84.88 81 ARG A N 1
ATOM 635 C CA . ARG A 1 81 ? -11.350 -4.806 13.018 1.00 84.88 81 ARG A CA 1
ATOM 636 C C . ARG A 1 81 ? -10.401 -5.899 12.538 1.00 84.88 81 ARG A C 1
ATOM 638 O O . ARG A 1 81 ? -10.486 -7.025 13.026 1.00 84.88 81 ARG A O 1
ATOM 645 N N . LEU A 1 82 ? -9.527 -5.601 11.577 1.00 84.31 82 LEU A N 1
ATOM 646 C CA . LEU A 1 82 ? -8.619 -6.594 11.028 1.00 84.31 82 LEU A CA 1
ATOM 647 C C . LEU A 1 82 ? -7.513 -6.943 12.025 1.00 84.31 82 LEU A C 1
ATOM 649 O O . LEU A 1 82 ? -6.908 -6.038 12.609 1.00 84.31 82 LEU A O 1
ATOM 653 N N . PRO A 1 83 ? -7.153 -8.235 12.139 1.00 81.69 83 PRO A N 1
ATOM 654 C CA . PRO A 1 83 ? -6.005 -8.663 12.929 1.00 81.69 83 PRO A CA 1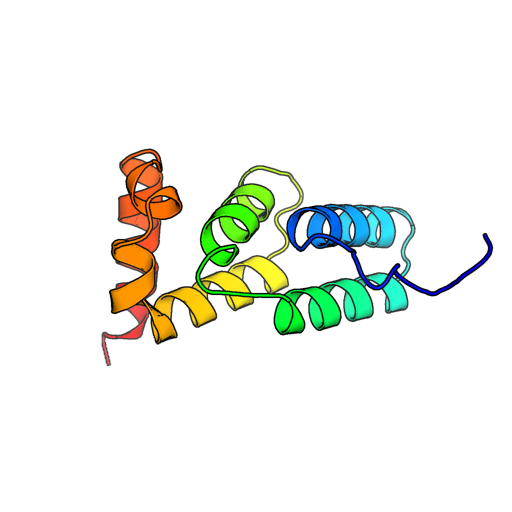
ATOM 655 C C . PRO A 1 83 ? -4.729 -7.924 12.521 1.00 81.69 83 PRO A C 1
ATOM 657 O O . PRO A 1 83 ? -4.011 -7.433 13.388 1.00 81.69 83 PRO A O 1
ATOM 660 N N . SER A 1 84 ? -4.514 -7.762 11.211 1.00 78.06 84 SER A N 1
ATOM 661 C CA . SER A 1 84 ? -3.371 -7.068 10.609 1.00 78.06 84 SER A CA 1
ATOM 662 C C . SER A 1 84 ? -3.287 -5.588 10.988 1.00 78.06 84 SER A C 1
ATOM 664 O O . SER A 1 84 ? -2.189 -5.043 11.051 1.00 78.06 84 SER A O 1
ATOM 666 N N . PHE A 1 85 ? -4.418 -4.944 11.293 1.00 83.88 85 PHE A N 1
ATOM 667 C CA . PHE A 1 85 ? -4.451 -3.581 11.824 1.00 83.88 85 PHE A CA 1
ATOM 668 C C . PHE A 1 85 ? -4.159 -3.556 13.328 1.00 83.88 85 PHE A C 1
ATOM 670 O O . PHE A 1 85 ? -3.327 -2.781 13.790 1.00 83.88 85 PHE A O 1
ATOM 677 N N . THR A 1 86 ? -4.793 -4.445 14.097 1.00 83.50 86 THR A N 1
ATOM 678 C CA . THR A 1 86 ? -4.597 -4.528 15.557 1.00 83.50 86 THR A CA 1
ATOM 679 C C . THR A 1 86 ? -3.204 -5.010 15.967 1.00 83.50 86 THR A C 1
ATOM 681 O O . THR A 1 86 ? -2.769 -4.748 17.084 1.00 83.50 86 THR A O 1
ATOM 684 N N . SER A 1 87 ? -2.488 -5.694 15.069 1.00 84.88 87 SER A N 1
ATOM 685 C CA . SER A 1 87 ? -1.099 -6.109 15.269 1.00 84.88 87 SER A CA 1
ATOM 686 C C . SER A 1 87 ? -0.081 -5.001 14.991 1.00 84.88 87 SER A C 1
ATOM 688 O O . SER A 1 87 ? 1.112 -5.214 15.206 1.00 84.88 87 SER A O 1
ATOM 690 N N . LEU A 1 88 ? -0.509 -3.842 14.477 1.00 83.25 88 LEU A N 1
ATOM 691 C CA . LEU A 1 88 ? 0.403 -2.738 14.199 1.00 83.25 88 LEU A CA 1
ATOM 692 C C . LEU A 1 88 ? 0.945 -2.118 15.494 1.00 83.25 88 LEU A C 1
ATOM 694 O O . LEU A 1 88 ? 0.234 -2.034 16.498 1.00 83.25 88 LEU A O 1
ATOM 698 N N . PRO A 1 89 ? 2.182 -1.590 15.467 1.00 85.31 89 PRO A N 1
ATOM 699 C CA . PRO A 1 89 ? 2.679 -0.727 16.527 1.00 85.31 89 PRO A CA 1
ATOM 700 C C . PRO A 1 89 ? 1.708 0.426 16.797 1.00 85.31 89 PRO A C 1
ATOM 702 O O . PRO A 1 89 ? 1.233 1.079 15.866 1.00 85.31 89 PRO A O 1
ATOM 705 N N . GLN A 1 90 ? 1.464 0.720 18.076 1.00 78.94 90 GLN A N 1
ATOM 706 C CA . GLN A 1 90 ? 0.469 1.708 18.506 1.00 78.94 90 GLN A CA 1
ATOM 707 C C . GLN A 1 90 ? 0.667 3.090 17.858 1.00 78.94 90 GLN A C 1
ATOM 709 O O . GLN A 1 90 ? -0.314 3.754 17.535 1.00 78.94 90 GLN A O 1
ATOM 714 N N . GLY A 1 91 ? 1.917 3.498 17.608 1.00 82.19 91 GLY A N 1
ATOM 715 C CA . GLY A 1 91 ? 2.229 4.737 16.887 1.00 82.19 91 GLY A CA 1
ATOM 716 C C . GLY A 1 91 ? 1.697 4.748 15.450 1.00 82.19 91 GLY A C 1
ATOM 717 O O . GLY A 1 91 ? 0.978 5.668 15.078 1.00 82.19 91 GLY A O 1
ATOM 718 N N . LEU A 1 92 ? 1.961 3.691 14.675 1.00 79.56 92 LEU A N 1
ATOM 719 C CA . LEU A 1 92 ? 1.479 3.571 13.291 1.00 79.56 92 LEU A CA 1
ATOM 720 C C . LEU A 1 92 ? -0.043 3.445 13.224 1.00 79.56 92 LEU A C 1
ATOM 722 O O . LEU A 1 92 ? -0.673 4.002 12.329 1.00 79.56 92 LEU A O 1
ATOM 726 N N . MET A 1 93 ? -0.639 2.740 14.186 1.00 83.12 93 MET A N 1
ATOM 727 C CA . MET A 1 93 ? -2.089 2.626 14.296 1.00 83.12 93 MET A CA 1
ATOM 728 C C . MET A 1 93 ? -2.738 3.995 14.535 1.00 83.12 93 MET A C 1
ATOM 730 O O . MET A 1 93 ? -3.705 4.343 13.862 1.00 83.12 93 MET A O 1
ATOM 734 N N . LEU A 1 94 ? -2.197 4.792 15.463 1.00 82.25 94 LEU A N 1
ATOM 735 C CA . LEU A 1 94 ? -2.699 6.138 15.740 1.00 82.25 94 LEU A CA 1
ATOM 736 C C . LEU A 1 94 ? -2.517 7.074 14.545 1.00 82.25 94 LEU A C 1
ATOM 738 O O . LEU A 1 94 ? -3.456 7.793 14.219 1.00 82.25 94 LEU A O 1
ATOM 742 N N . GLU A 1 95 ? -1.370 7.034 13.865 1.00 83.12 95 GLU A N 1
ATOM 743 C CA . GLU A 1 95 ? -1.147 7.812 12.639 1.00 83.12 95 GLU A CA 1
ATOM 744 C C . GLU A 1 95 ? -2.158 7.455 11.545 1.00 83.12 95 GLU A C 1
ATOM 746 O O . GLU A 1 95 ? -2.723 8.339 10.902 1.00 83.12 95 GLU A O 1
ATOM 751 N N . LEU A 1 96 ? -2.429 6.162 11.353 1.00 81.44 96 LEU A N 1
ATOM 752 C CA . LEU A 1 96 ? -3.420 5.679 10.395 1.00 81.44 96 LEU A CA 1
ATOM 753 C C . LEU A 1 96 ? -4.831 6.160 10.744 1.00 81.44 96 LEU A C 1
ATOM 755 O O . LEU A 1 96 ? -5.522 6.690 9.877 1.00 81.44 96 LEU A O 1
ATOM 759 N N . ILE A 1 97 ? -5.244 6.035 12.008 1.00 82.50 97 ILE A N 1
ATOM 760 C CA . ILE A 1 97 ? -6.552 6.524 12.470 1.00 82.50 97 ILE A CA 1
ATOM 761 C C . ILE A 1 97 ? -6.645 8.038 12.281 1.00 82.50 97 ILE A C 1
ATOM 763 O O . ILE A 1 97 ? -7.642 8.521 11.749 1.00 82.50 97 ILE A O 1
ATOM 767 N N . GLN A 1 98 ? -5.617 8.791 12.680 1.00 81.62 98 GLN A N 1
ATOM 768 C CA . GLN A 1 98 ? -5.586 10.246 12.527 1.00 81.62 98 GLN A CA 1
ATOM 769 C C . GLN A 1 98 ? -5.749 10.644 11.063 1.00 81.62 98 GLN A C 1
ATOM 771 O O . GLN A 1 98 ? -6.651 11.417 10.757 1.00 81.62 98 GLN A O 1
ATOM 776 N N . LYS A 1 99 ? -4.986 10.039 10.148 1.00 78.50 99 LYS A N 1
ATOM 777 C CA . LYS A 1 99 ? -5.091 10.310 8.709 1.00 78.50 99 LYS A CA 1
ATOM 778 C C . LYS A 1 99 ? -6.453 9.956 8.117 1.00 78.50 99 LYS A C 1
ATOM 780 O O . LYS A 1 99 ? -6.994 10.729 7.329 1.00 78.50 99 LYS A O 1
ATOM 785 N N . MET A 1 100 ? -7.033 8.820 8.508 1.00 78.38 100 MET A N 1
ATOM 786 C CA . MET A 1 100 ? -8.380 8.433 8.064 1.00 78.38 100 MET A CA 1
ATOM 787 C C . MET A 1 100 ? -9.450 9.406 8.580 1.00 78.38 100 MET A C 1
ATOM 789 O O . MET A 1 100 ? -10.438 9.665 7.895 1.00 78.38 100 MET A O 1
ATOM 793 N N . THR A 1 101 ? -9.246 9.972 9.772 1.00 75.12 101 THR A N 1
ATOM 794 C CA . THR A 1 101 ? -10.205 10.883 10.415 1.00 75.12 101 THR A CA 1
ATOM 795 C C . THR A 1 101 ? -10.018 12.342 9.972 1.00 75.12 101 THR A C 1
ATOM 797 O O . THR A 1 101 ? -10.982 13.103 9.942 1.00 75.12 101 THR A O 1
ATOM 800 N N . GLU A 1 102 ? -8.807 12.758 9.588 1.00 69.38 102 GLU A N 1
ATOM 801 C CA . GLU A 1 102 ? -8.494 14.133 9.168 1.00 69.38 102 GLU A CA 1
ATOM 802 C C . GLU A 1 102 ? -9.272 14.571 7.925 1.00 69.38 102 GLU A C 1
ATOM 804 O O . GLU A 1 102 ? -9.747 15.703 7.879 1.00 69.38 102 GLU A O 1
ATOM 809 N N . LYS A 1 103 ? -9.501 13.675 6.958 1.00 53.50 103 LYS A N 1
ATOM 810 C CA . LYS A 1 103 ? -10.332 13.974 5.779 1.00 53.50 103 LYS A CA 1
ATOM 811 C C . LYS A 1 103 ? -11.845 13.965 6.047 1.00 53.50 103 LYS A C 1
ATOM 813 O O . LYS A 1 103 ? -12.595 14.382 5.171 1.00 53.50 103 LYS A O 1
ATOM 818 N N . MET A 1 104 ? -12.309 13.494 7.211 1.00 51.16 104 MET A N 1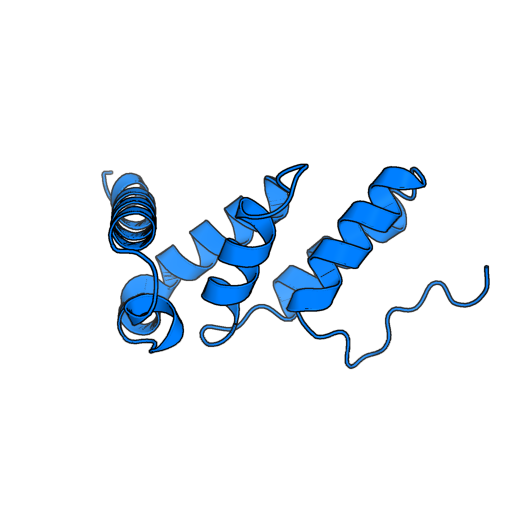
ATOM 819 C CA . MET A 1 104 ? -13.729 13.588 7.601 1.00 51.16 104 MET A CA 1
ATOM 820 C C . MET A 1 104 ? -14.085 14.933 8.245 1.00 51.16 104 MET A C 1
ATOM 822 O O . MET A 1 104 ? -15.267 15.221 8.423 1.00 51.16 104 MET A O 1
ATOM 826 N N . LYS A 1 105 ? -13.093 15.765 8.591 1.00 42.81 105 LYS A N 1
ATOM 827 C CA . LYS A 1 105 ? -13.327 17.147 9.022 1.00 42.81 105 LYS A CA 1
ATOM 828 C C . LYS A 1 105 ? -13.601 18.018 7.795 1.00 42.81 105 LYS A C 1
ATOM 830 O O . LYS A 1 105 ? -12.709 18.701 7.300 1.00 42.81 105 LYS A O 1
ATOM 835 N N . ILE A 1 106 ? -14.830 17.925 7.293 1.00 43.16 106 ILE A N 1
ATOM 836 C CA . ILE A 1 106 ? -15.474 18.988 6.512 1.00 43.16 106 ILE A CA 1
ATOM 837 C C . ILE A 1 106 ? -15.959 20.048 7.499 1.00 43.16 106 ILE A C 1
ATOM 839 O O . ILE A 1 106 ? -16.552 19.648 8.528 1.00 43.16 106 ILE A O 1
#

Mean predicted aligned error: 8.05 Å

Radiu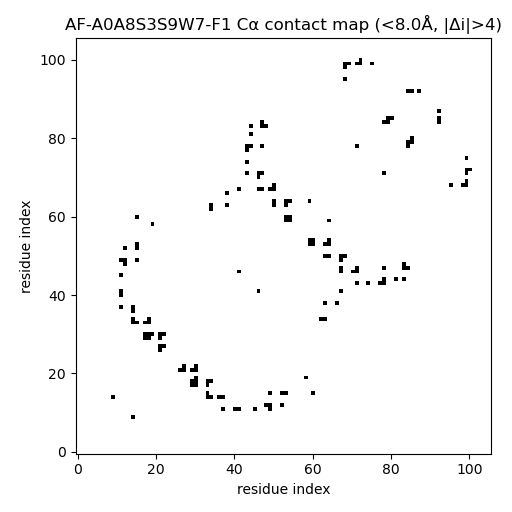s of gyration: 14.53 Å; Cα contacts (8 Å, |Δi|>4): 84; chains: 1; bounding box: 31×33×41 Å

Nearest PDB structures (foldseek):
  4c3e-assembly1_I  TM=2.898E-01  e=3.147E+00  Human respiratory syncytial virus A2
  4c3e-assembly1_L  TM=2.921E-01  e=3.487E+00  Human respiratory syncytial virus A2
  4c3e-assembly2_J  TM=2.898E-01  e=4.506E+00  Human respiratory syncytial virus A2
  4c3e-assembly3_E  TM=2.804E-01  e=5.822E+00  Human respiratory syncytial virus A2
  6pzq-assembly1_C  TM=2.620E-01  e=4.506E+00  Human respiratory syncytial virus A2

Sequence (106 aa):
MYTNKLPQNCQSQILPKVWRTADRFSLDGLKSLAIFELSSALTIQNVVEVYVDVISALPIIESIKTICENYMQENMAEVVRLPSFTSLPQGLMLELIQKMTEKMKI

Solvent-accessible surface area (backbone atoms only — not comparable to full-atom values): 6218 Å² total; per-residue (Å²): 141,84,72,103,60,81,63,98,78,64,51,58,74,50,34,63,55,51,25,54,51,19,57,75,69,69,34,63,68,53,31,54,48,30,51,52,51,37,66,72,60,56,40,82,89,47,35,59,60,41,38,48,60,36,72,76,38,86,80,65,49,60,73,60,44,52,52,36,50,52,54,44,42,78,40,37,86,59,39,70,69,33,68,76,45,68,70,42,58,68,68,61,44,49,51,50,51,48,59,46,49,56,77,69,69,120

InterPro domains:
  IPR011333 SKP1/BTB/POZ domain superfamily [G3DSA:3.30.710.10] (1-83)

Secondary structure (DSSP, 8-state):
-------TT--TTTHHHHHHHHHHTT-HHHHHHHHHHHHHH--TTTHHHHHHHHHSSSSP-HHHHHHHHHHHHHTHHHHTTSHHHHTS-HHHHHHHHHHHHHTT--

pLDDT: mean 78.91, std 11.77, range [42.81, 88.25]

Organism: Mytilus edulis (NCBI:txid6550)

Foldseek 3Di:
DDDPDDPPPCDLLCLLVQLVVCVVVVVVVSNVVSLVVSLVNDDLQCLLVSLCSQVVDPPRPVSSNVSSLVVCLVVVVSNCPHPSLVPDDPVVNVVSVCSSVVVVPD